Protein AF-A0A2E9JXH4-F1 (afdb_monomer)

Nearest PDB structures (foldseek):
  5f5l-assembly1_A  TM=9.518E-01  e=1.216E-05  Micromonospora okii
  3e5m-assembly1_A  TM=9.418E-01  e=1.643E-04  Homo sapiens
  3hn7-assembly1_A  TM=8.163E-01  e=1.741E-01  Psychrobacter arcticus 273-4
  5vn2-assembly1_D  TM=6.612E-01  e=1.064E-01  Brucella melitensis bv. 1 str. 16M
  1xhf-assembly1_A  TM=6.226E-01  e=1.339E+00  Escherichia coli

pLDDT: mean 88.98, std 12.02, range [59.38, 98.44]

Mean predicted aligned error: 9.21 Å

Secondary structure (DSSP, 8-state):
-HHHHHHHHHHHHHHHHHHT---PPPEEEETTTTSHHHHHHHHHHHHTT-EEEEEES-TTSHHHHHHHTTT-EEEE----

Foldseek 3Di:
DVVVVVVVVVVVVVVVVVVPPPPQAAEDEQDPCLDPVNVVVLVVCVVVVHAYEYEDQCCPDPSNVVSVVSVHNYDYDDPD

Radius of gyration: 21.21 Å; Cα contacts (8 Å, |Δi|>4): 96; chains: 1; bounding box: 56×45×43 Å

Sequence (80 aa):
MISIQMRVLTVGLLLMTGVLQAVEPETILVMGASGRQGNAVVDELLLRGYAVRGMTRKPQGKKAQRLADKGVTVVQGDYA

Solvent-accessible surface a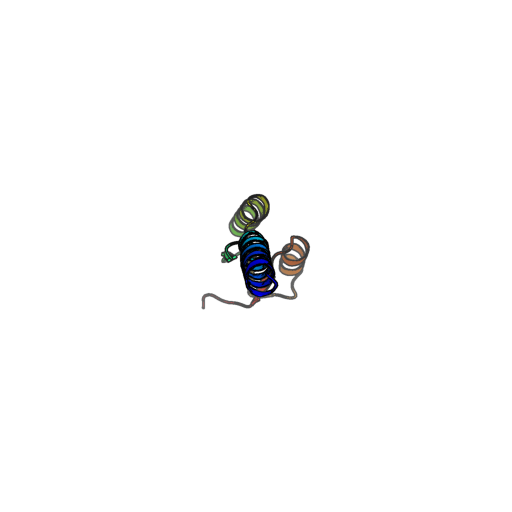rea (backbone atoms only — not comparable to full-atom values): 4602 Å² total; per-residue (Å²): 113,69,71,59,54,51,51,54,50,52,52,52,52,54,56,56,55,65,72,64,64,75,80,74,55,64,74,44,79,35,70,53,25,72,40,78,65,26,36,54,52,50,53,54,40,49,76,73,58,38,39,44,34,30,34,30,81,50,57,89,34,76,59,36,48,58,38,41,78,73,68,29,48,70,38,74,49,76,94,124

Structure (mmCIF, N/CA/C/O backbone):
data_AF-A0A2E9JXH4-F1
#
_entry.id   AF-A0A2E9JXH4-F1
#
loop_
_atom_site.group_PDB
_atom_site.id
_atom_site.type_symbol
_atom_site.label_atom_id
_atom_site.label_alt_id
_atom_site.label_comp_id
_atom_site.label_asym_id
_atom_site.label_entity_id
_atom_site.label_seq_id
_atom_site.pdbx_PDB_ins_code
_atom_site.Cartn_x
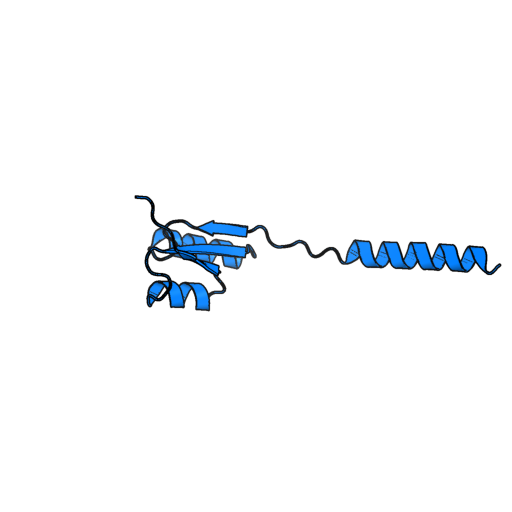_atom_site.Cartn_y
_atom_site.Cartn_z
_atom_site.occupancy
_atom_site.B_iso_or_equiv
_atom_site.auth_seq_id
_atom_site.auth_comp_id
_atom_site.auth_asym_id
_atom_site.auth_atom_id
_atom_site.pdbx_PDB_model_num
ATOM 1 N N . MET A 1 1 ? -34.297 -32.805 32.207 1.00 62.53 1 MET A N 1
ATOM 2 C CA . MET A 1 1 ? -34.821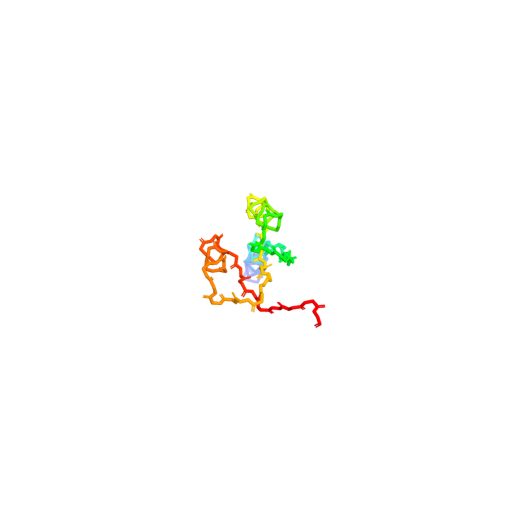 -31.898 31.156 1.00 62.53 1 MET A CA 1
ATOM 3 C C . MET A 1 1 ? -33.943 -30.659 30.955 1.00 62.53 1 MET A C 1
ATOM 5 O O . MET A 1 1 ? -33.527 -30.420 29.831 1.00 62.53 1 MET A O 1
ATOM 9 N N . ILE A 1 2 ? -33.569 -29.935 32.021 1.00 68.75 2 ILE A N 1
ATOM 10 C CA . ILE A 1 2 ? -32.723 -28.719 31.951 1.00 68.75 2 ILE A CA 1
ATOM 11 C C . ILE A 1 2 ? -31.316 -28.990 31.373 1.00 68.75 2 ILE A C 1
ATOM 13 O O . ILE A 1 2 ? -30.821 -28.219 30.559 1.00 68.75 2 ILE A O 1
ATOM 17 N N . SER A 1 3 ? -30.692 -30.125 31.706 1.00 73.12 3 SER A N 1
ATOM 18 C CA . SER A 1 3 ? -29.328 -30.461 31.254 1.00 73.12 3 SER A CA 1
ATOM 19 C C . SER A 1 3 ? -29.208 -30.740 29.750 1.00 73.12 3 SER A C 1
ATOM 21 O O . SER A 1 3 ? -28.137 -30.558 29.179 1.00 73.12 3 SER A O 1
ATOM 23 N N . ILE A 1 4 ? -30.293 -31.183 29.103 1.00 80.56 4 ILE A N 1
ATOM 24 C CA . ILE A 1 4 ? -30.319 -31.438 27.654 1.00 80.56 4 ILE A CA 1
ATOM 25 C C . ILE A 1 4 ? -30.450 -30.110 26.909 1.00 80.56 4 ILE A C 1
ATOM 27 O O . ILE A 1 4 ? -29.670 -29.850 26.001 1.00 80.56 4 ILE A O 1
ATOM 31 N N . GLN A 1 5 ? -31.360 -29.237 27.354 1.00 80.25 5 GLN A N 1
ATOM 32 C CA . GLN A 1 5 ? -31.512 -27.896 26.785 1.00 80.25 5 GLN A CA 1
ATOM 33 C C . GLN A 1 5 ? -30.229 -27.065 26.916 1.00 80.25 5 GLN A C 1
ATOM 35 O O . GLN A 1 5 ? -29.810 -26.448 25.945 1.00 80.25 5 GLN A O 1
ATOM 40 N N . MET A 1 6 ? -29.537 -27.135 28.061 1.00 78.75 6 MET A N 1
ATOM 41 C CA . MET A 1 6 ? -28.254 -26.446 28.258 1.00 78.75 6 MET A CA 1
ATOM 42 C C . MET A 1 6 ? -27.190 -26.902 27.245 1.00 78.75 6 MET A C 1
ATOM 44 O O . MET A 1 6 ? -26.524 -26.071 26.642 1.00 78.75 6 MET A O 1
ATOM 48 N N . ARG A 1 7 ? -27.063 -28.216 27.002 1.00 82.88 7 ARG A N 1
ATOM 49 C CA . ARG A 1 7 ? -26.094 -28.769 26.036 1.00 82.88 7 ARG A CA 1
ATOM 50 C C . ARG A 1 7 ? -26.420 -28.380 24.596 1.00 82.88 7 ARG A C 1
ATOM 52 O O . ARG A 1 7 ? -25.509 -28.040 23.849 1.00 82.88 7 ARG A O 1
ATOM 59 N N . VAL A 1 8 ? -27.700 -28.396 24.220 1.00 80.56 8 VAL A N 1
ATOM 60 C CA . VAL A 1 8 ? -28.155 -27.963 22.888 1.00 80.56 8 VAL A CA 1
ATOM 61 C C . VAL A 1 8 ? -27.869 -26.474 22.678 1.00 80.56 8 VAL A C 1
ATOM 63 O O . VAL A 1 8 ? -27.373 -26.094 21.620 1.00 80.56 8 VAL A O 1
ATOM 66 N N . LEU A 1 9 ? -28.087 -25.645 23.703 1.00 82.31 9 LEU A N 1
ATOM 67 C CA . LEU A 1 9 ? -27.797 -24.213 23.649 1.00 82.31 9 LEU A CA 1
ATOM 68 C C . LEU A 1 9 ? -26.289 -23.931 23.547 1.00 82.31 9 LEU A C 1
ATOM 70 O O . LEU A 1 9 ? -25.878 -23.093 22.749 1.00 82.31 9 LEU A O 1
ATOM 74 N N . THR A 1 10 ? -25.454 -24.653 24.304 1.00 79.81 10 THR A N 1
ATOM 75 C CA . THR A 1 10 ? -23.990 -24.494 24.253 1.00 79.81 10 THR A CA 1
ATOM 76 C C . THR A 1 10 ? -23.416 -24.927 22.905 1.00 79.81 10 THR A C 1
ATOM 78 O O . THR A 1 10 ? -22.581 -24.218 22.350 1.00 79.81 10 THR A O 1
ATOM 81 N N . VAL A 1 11 ? -23.875 -26.053 22.348 1.00 80.56 11 VAL A N 1
ATOM 82 C CA . VAL A 1 11 ? -23.441 -26.514 21.018 1.00 80.56 11 VAL A CA 1
ATOM 83 C C . VAL A 1 11 ? -23.916 -25.548 19.931 1.00 80.56 11 VAL A C 1
ATOM 85 O O . VAL A 1 11 ? -23.130 -25.193 19.058 1.00 80.56 11 VAL A O 1
ATOM 88 N N . GLY A 1 12 ? -25.156 -25.057 20.012 1.00 79.81 12 GLY A N 1
ATOM 89 C CA . GLY A 1 12 ? -25.673 -24.046 19.087 1.00 79.81 12 GLY A CA 1
ATOM 90 C C . GLY A 1 12 ? -24.869 -22.743 19.120 1.00 79.81 12 GLY A C 1
ATOM 91 O O . GLY A 1 12 ? -24.506 -22.223 18.069 1.00 79.81 12 GLY A O 1
ATOM 92 N N . LEU A 1 13 ? -24.520 -22.250 20.312 1.00 78.31 13 LEU A N 1
ATOM 93 C CA . LEU A 1 13 ? -23.711 -21.039 20.475 1.00 78.31 13 LEU A CA 1
ATOM 94 C C . LEU A 1 13 ? -22.277 -21.217 19.947 1.00 78.31 13 LEU A C 1
ATOM 96 O O . LEU A 1 13 ? -21.763 -20.310 19.299 1.00 78.31 13 LEU A O 1
ATOM 100 N N . LEU A 1 14 ? -21.659 -22.383 20.175 1.00 76.31 14 LEU A N 1
ATOM 101 C CA . LEU A 1 14 ? -20.320 -22.711 19.667 1.00 76.31 14 LEU A CA 1
ATOM 102 C C . LEU A 1 14 ? -20.295 -22.825 18.131 1.00 76.31 14 LEU A C 1
ATOM 104 O O . LEU A 1 14 ? -19.347 -22.385 17.483 1.00 76.31 14 LEU A O 1
ATOM 108 N N . LEU A 1 15 ? -21.348 -23.397 17.536 1.00 71.75 15 LEU A N 1
ATOM 109 C CA . LEU A 1 15 ? -21.490 -23.481 16.080 1.00 71.75 15 LEU A CA 1
ATOM 110 C C . LEU A 1 15 ? -21.687 -22.093 15.450 1.00 71.75 15 LEU A C 1
ATOM 112 O O . LEU A 1 15 ? -21.136 -21.831 14.386 1.00 71.75 15 LEU A O 1
ATOM 116 N N . MET A 1 16 ? -22.413 -21.186 16.111 1.00 68.31 16 MET A N 1
ATOM 117 C CA . MET A 1 16 ? -22.603 -19.808 15.637 1.00 68.31 16 MET A CA 1
ATOM 118 C C . MET A 1 16 ? -21.316 -18.972 15.700 1.00 68.31 16 MET A C 1
ATOM 120 O O . MET A 1 16 ? -21.061 -18.185 14.790 1.00 68.31 16 MET A O 1
ATOM 124 N N . THR A 1 17 ? -20.474 -19.148 16.724 1.00 66.50 17 THR A N 1
ATOM 125 C CA . THR A 1 17 ? -19.168 -18.466 16.793 1.00 66.50 17 THR A CA 1
ATOM 126 C C . THR A 1 17 ? -18.151 -19.028 15.804 1.00 66.50 17 THR A C 1
ATOM 128 O O . THR A 1 17 ? -17.351 -18.259 15.275 1.00 66.50 17 THR A O 1
ATOM 131 N N . GLY A 1 18 ? -18.204 -20.326 15.486 1.00 61.16 18 GLY A N 1
ATOM 132 C CA . GLY A 1 18 ? -17.339 -20.933 14.465 1.00 61.16 18 GLY A CA 1
ATOM 133 C C . GLY A 1 18 ? -17.567 -20.393 13.045 1.00 61.16 18 GLY A C 1
ATOM 134 O O . GLY A 1 18 ? -16.631 -20.332 12.256 1.00 61.16 18 GLY A O 1
ATOM 135 N N . VAL A 1 19 ? -18.784 -19.939 12.725 1.00 62.56 19 VAL A N 1
ATOM 136 C CA . VAL A 1 19 ? -19.117 -19.337 11.416 1.00 62.56 19 VAL A CA 1
ATOM 137 C C . VAL A 1 19 ? -18.604 -17.893 11.291 1.00 62.56 19 VAL A C 1
ATOM 139 O O . VAL A 1 19 ? -18.406 -17.401 10.185 1.00 62.56 19 VAL A O 1
ATOM 142 N N . LEU A 1 20 ? -18.336 -17.218 12.413 1.00 63.47 20 LEU A N 1
ATOM 143 C CA . LEU A 1 20 ? -17.878 -15.823 12.469 1.00 63.47 20 LEU A CA 1
ATOM 144 C C . LEU A 1 20 ? -16.350 -15.676 12.494 1.00 63.47 20 LEU A C 1
ATOM 146 O O . LEU A 1 20 ? -15.847 -14.611 12.854 1.00 63.47 20 LEU A O 1
ATOM 150 N N . GLN A 1 21 ? -15.588 -16.708 12.124 1.00 59.38 21 GLN A N 1
ATOM 151 C CA . GLN A 1 21 ? -14.150 -16.533 11.930 1.00 59.38 21 GLN A CA 1
ATOM 152 C C . GLN A 1 21 ? -13.924 -15.629 10.713 1.00 59.38 21 GLN A C 1
ATOM 154 O O . GLN A 1 21 ? -14.021 -16.069 9.568 1.00 59.38 21 GLN A O 1
ATOM 159 N N . ALA A 1 22 ? -13.652 -14.347 10.965 1.00 62.97 22 ALA A N 1
ATOM 160 C CA . ALA A 1 22 ? -13.193 -13.431 9.936 1.00 62.97 22 ALA A CA 1
ATOM 161 C C . ALA A 1 22 ? -11.902 -14.002 9.338 1.00 62.97 22 ALA A C 1
ATOM 163 O O . ALA A 1 22 ? -10.936 -14.276 10.053 1.00 62.97 22 ALA A O 1
ATOM 164 N N . VAL A 1 23 ? -11.902 -14.226 8.026 1.00 68.50 23 VAL A N 1
ATOM 165 C CA . VAL A 1 23 ? -10.672 -14.521 7.298 1.00 68.50 23 VAL A CA 1
ATOM 166 C C . VAL A 1 23 ? -9.910 -13.205 7.246 1.00 68.50 23 VAL A C 1
ATOM 168 O O . VAL A 1 23 ? -10.224 -12.337 6.433 1.00 68.50 23 VAL A O 1
ATOM 171 N N . GLU A 1 24 ? -8.975 -13.019 8.175 1.00 74.19 24 GLU A N 1
ATOM 172 C CA . GLU A 1 24 ? -8.089 -11.860 8.156 1.00 74.19 24 GLU A CA 1
ATOM 173 C C . GLU A 1 24 ? -7.352 -11.847 6.808 1.00 74.19 24 GLU A C 1
ATOM 175 O O . GLU A 1 24 ? -6.745 -12.860 6.438 1.00 74.19 24 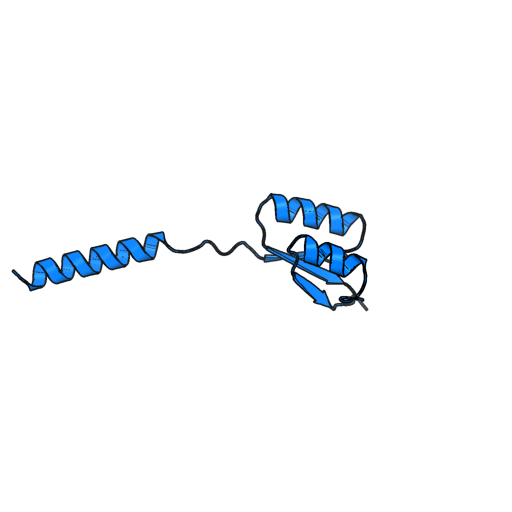GLU A O 1
ATOM 180 N N . PRO A 1 25 ? -7.428 -10.747 6.039 1.00 80.75 25 PRO A N 1
ATOM 181 C CA . PRO A 1 25 ? -6.819 -10.697 4.724 1.00 80.75 25 PRO A CA 1
ATOM 182 C C . PRO A 1 25 ? -5.311 -10.900 4.850 1.00 80.75 25 PRO A C 1
ATOM 184 O O . PR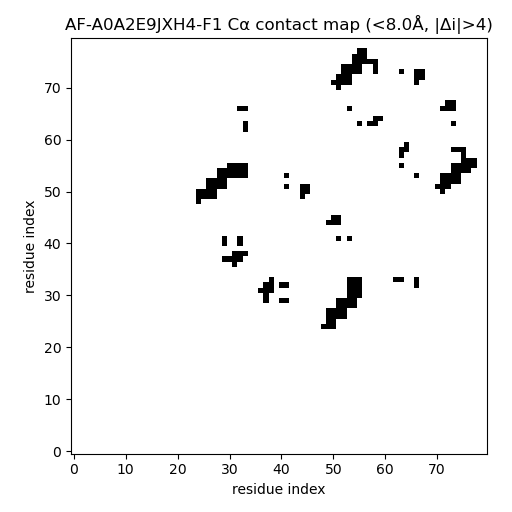O A 1 25 ? -4.633 -10.267 5.667 1.00 80.75 25 PRO A O 1
ATOM 187 N N . GLU A 1 26 ? -4.774 -11.789 4.018 1.00 93.56 26 GLU A N 1
ATOM 188 C CA . GLU A 1 26 ? -3.341 -12.047 3.976 1.00 93.56 26 GLU A CA 1
ATOM 189 C C . GLU A 1 26 ? -2.593 -10.729 3.715 1.00 93.56 26 GLU A C 1
ATOM 191 O O . GLU A 1 26 ? -2.944 -9.949 2.824 1.00 93.56 26 GLU A O 1
ATOM 196 N N . THR A 1 27 ? -1.590 -10.442 4.548 1.00 96.94 27 THR A N 1
ATOM 197 C CA . THR A 1 27 ? -0.858 -9.174 4.492 1.00 96.94 27 THR A CA 1
ATOM 198 C C . THR A 1 27 ? 0.404 -9.310 3.651 1.00 96.94 27 THR A C 1
ATOM 200 O O . THR A 1 27 ? 1.293 -10.089 3.989 1.00 96.94 27 THR A O 1
ATOM 203 N N . ILE A 1 28 ? 0.535 -8.484 2.612 1.00 98.12 28 ILE A N 1
ATOM 204 C CA . ILE A 1 28 ? 1.679 -8.496 1.692 1.00 98.12 28 ILE A CA 1
ATOM 205 C C . ILE A 1 28 ? 2.496 -7.208 1.838 1.00 98.12 28 ILE A C 1
ATOM 207 O O . ILE A 1 28 ? 1.967 -6.095 1.783 1.00 98.12 28 ILE A O 1
ATOM 211 N N . LEU A 1 29 ? 3.816 -7.353 2.000 1.00 97.88 29 LEU A N 1
ATOM 212 C CA . LEU A 1 29 ? 4.761 -6.236 1.985 1.00 97.88 29 LEU A CA 1
ATOM 213 C C . LEU A 1 29 ? 5.193 -5.928 0.548 1.00 97.88 29 LEU A C 1
ATOM 215 O O . LEU A 1 29 ? 5.845 -6.743 -0.101 1.00 97.88 29 LEU A O 1
ATOM 219 N N . VAL A 1 30 ? 4.907 -4.715 0.081 1.00 97.94 30 VAL A N 1
ATOM 220 C CA . VAL A 1 30 ? 5.389 -4.212 -1.205 1.00 97.94 30 VAL A CA 1
ATOM 221 C C . VAL A 1 30 ? 6.597 -3.308 -1.000 1.00 97.94 30 VAL A C 1
ATOM 223 O O . VAL A 1 30 ? 6.545 -2.190 -0.477 1.00 97.94 30 VAL A O 1
ATOM 226 N N . MET A 1 31 ? 7.707 -3.825 -1.490 1.00 95.75 31 MET A N 1
ATOM 227 C CA . MET A 1 31 ? 8.989 -3.170 -1.637 1.00 95.75 31 MET A CA 1
ATOM 228 C C . MET A 1 31 ? 8.950 -2.161 -2.795 1.00 95.75 31 MET A C 1
ATOM 230 O O . MET A 1 31 ? 8.418 -2.447 -3.864 1.00 95.75 31 MET A O 1
ATOM 234 N N . GLY A 1 32 ? 9.455 -0.941 -2.584 1.00 94.19 32 GLY A N 1
ATOM 235 C CA . GLY A 1 32 ? 9.377 0.114 -3.602 1.00 94.19 32 GLY A CA 1
ATOM 236 C C . GLY A 1 32 ? 7.943 0.556 -3.946 1.00 94.19 32 GLY A C 1
ATOM 237 O O . GLY A 1 32 ? 7.709 1.041 -5.054 1.00 94.19 32 GLY A O 1
ATOM 238 N N . ALA A 1 33 ? 6.994 0.438 -3.008 1.00 97.12 33 ALA A N 1
ATOM 239 C CA . ALA A 1 33 ? 5.559 0.715 -3.200 1.00 97.12 33 ALA A CA 1
ATOM 240 C C . ALA A 1 33 ? 5.235 2.113 -3.769 1.00 97.12 33 ALA A C 1
ATOM 242 O O . ALA A 1 33 ? 4.213 2.321 -4.420 1.00 97.12 33 ALA A O 1
ATOM 243 N N . SER A 1 34 ? 6.111 3.095 -3.539 1.00 95.25 34 SER A N 1
ATOM 244 C CA . SER A 1 34 ? 5.961 4.469 -4.044 1.00 95.25 34 SER A CA 1
ATOM 245 C C . SER A 1 34 ? 6.544 4.698 -5.452 1.00 95.25 34 SER A C 1
ATOM 247 O O . SER A 1 34 ? 6.450 5.808 -5.995 1.00 95.25 34 SER A O 1
ATOM 249 N N . GLY A 1 35 ? 7.188 3.684 -6.036 1.00 94.50 35 GLY A N 1
ATOM 250 C CA . GLY A 1 35 ? 7.696 3.672 -7.409 1.00 94.50 35 GLY A CA 1
ATOM 251 C C . GLY A 1 35 ? 6.642 3.214 -8.421 1.00 94.50 35 GLY A C 1
ATOM 252 O O . GLY A 1 35 ? 5.573 2.754 -8.045 1.00 94.50 35 GLY A O 1
ATOM 253 N N . ARG A 1 36 ? 6.940 3.321 -9.722 1.00 96.06 36 ARG A N 1
ATOM 254 C CA . ARG A 1 36 ? 5.971 3.013 -10.794 1.00 96.06 36 ARG A CA 1
ATOM 255 C C . ARG A 1 36 ? 5.493 1.556 -10.774 1.00 96.06 36 ARG A C 1
ATOM 257 O O 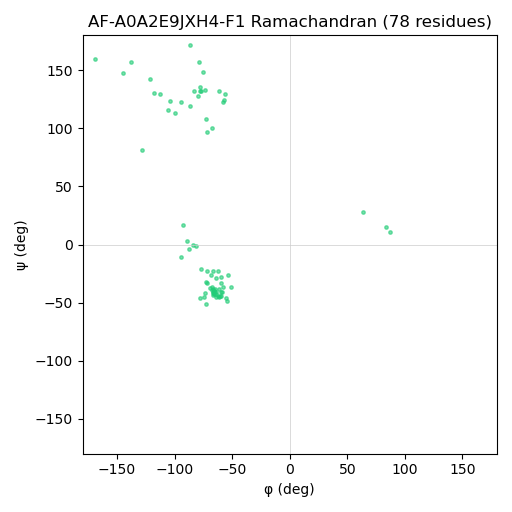. ARG A 1 36 ? 4.301 1.317 -10.891 1.00 96.06 36 ARG A O 1
ATOM 264 N N . GLN A 1 37 ? 6.413 0.605 -10.615 1.00 96.44 37 GLN A N 1
ATOM 265 C CA . GLN A 1 37 ? 6.080 -0.824 -10.580 1.00 96.44 37 GLN A CA 1
ATOM 266 C C . GLN A 1 37 ? 5.388 -1.195 -9.268 1.00 96.44 37 GLN A C 1
ATOM 268 O O . GLN A 1 37 ? 4.298 -1.752 -9.285 1.00 96.44 37 GLN A O 1
ATOM 273 N N . GLY A 1 38 ? 5.985 -0.809 -8.135 1.00 96.81 38 GLY A N 1
ATOM 274 C CA . GLY A 1 38 ? 5.423 -1.096 -6.818 1.00 96.81 38 GLY A CA 1
ATOM 275 C C . GLY A 1 38 ? 4.017 -0.526 -6.641 1.00 96.81 38 GLY A C 1
ATOM 276 O O . GLY A 1 38 ? 3.175 -1.194 -6.061 1.00 96.81 38 GLY A O 1
ATOM 277 N N . ASN A 1 39 ? 3.723 0.658 -7.191 1.00 97.00 39 ASN A N 1
ATOM 278 C CA . ASN A 1 39 ? 2.380 1.231 -7.100 1.00 97.00 39 ASN A CA 1
ATOM 279 C C . ASN A 1 39 ? 1.338 0.430 -7.893 1.00 97.00 39 ASN A C 1
ATOM 281 O O . ASN A 1 39 ? 0.244 0.222 -7.390 1.00 97.00 39 ASN A O 1
ATOM 285 N N . ALA A 1 40 ? 1.690 -0.067 -9.084 1.00 98.19 40 ALA A N 1
ATOM 286 C CA . ALA A 1 40 ? 0.798 -0.930 -9.860 1.00 98.19 40 ALA A CA 1
ATOM 287 C C . ALA A 1 40 ? 0.528 -2.263 -9.139 1.00 98.19 40 ALA A C 1
ATOM 289 O O . ALA A 1 40 ? -0.599 -2.744 -9.134 1.00 98.19 40 ALA A O 1
ATOM 290 N N . VAL A 1 41 ? 1.549 -2.827 -8.483 1.00 98.31 41 VAL A N 1
ATOM 291 C CA . VAL A 1 41 ? 1.395 -4.033 -7.654 1.00 98.31 41 VAL A CA 1
ATOM 292 C C . VAL A 1 41 ? 0.486 -3.760 -6.455 1.00 98.31 41 VAL A C 1
ATOM 294 O O . VAL A 1 41 ? -0.400 -4.557 -6.178 1.00 98.31 41 VAL A O 1
ATOM 297 N N . VAL A 1 42 ? 0.672 -2.631 -5.762 1.00 98.44 42 VAL A N 1
ATOM 298 C CA . VAL A 1 42 ? -0.206 -2.205 -4.659 1.00 98.44 42 VAL A CA 1
ATOM 299 C C . VAL A 1 42 ? -1.662 -2.144 -5.114 1.00 98.44 42 VAL A C 1
ATOM 301 O O . VAL A 1 42 ? -2.521 -2.694 -4.432 1.00 98.44 42 VAL A O 1
ATOM 304 N N . ASP A 1 43 ? -1.933 -1.504 -6.252 1.00 98.25 43 ASP A N 1
ATOM 305 C CA . ASP A 1 43 ? -3.299 -1.326 -6.749 1.00 98.25 43 ASP A CA 1
ATOM 306 C C . ASP A 1 43 ? -3.972 -2.672 -7.038 1.00 98.25 43 ASP A C 1
ATOM 308 O O . ASP A 1 43 ? -5.095 -2.906 -6.598 1.00 98.25 43 ASP A O 1
ATOM 312 N N . GLU A 1 44 ? -3.260 -3.594 -7.686 1.00 98.44 44 GLU A N 1
ATOM 313 C CA . GLU A 1 44 ? -3.777 -4.934 -7.970 1.00 98.44 44 GLU A CA 1
ATOM 314 C C . GLU A 1 44 ? -4.006 -5.762 -6.693 1.00 98.44 44 GLU A C 1
ATOM 316 O O . GLU A 1 44 ? -5.009 -6.465 -6.577 1.00 98.44 44 GLU A O 1
ATOM 321 N N . LEU A 1 45 ? -3.104 -5.674 -5.709 1.00 98.25 45 LEU A N 1
ATOM 322 C CA . LEU A 1 45 ? -3.253 -6.389 -4.437 1.00 98.25 45 LEU A CA 1
ATOM 323 C C . LEU A 1 45 ? -4.455 -5.882 -3.634 1.00 98.25 45 LEU A C 1
ATOM 325 O O . LEU A 1 45 ? -5.223 -6.690 -3.112 1.00 98.25 45 LEU A O 1
ATOM 329 N N . LEU A 1 46 ? -4.649 -4.563 -3.576 1.00 97.50 46 LEU A N 1
ATOM 330 C CA . LEU A 1 46 ? -5.812 -3.968 -2.917 1.00 97.50 46 LEU A CA 1
ATOM 331 C C . LEU A 1 46 ? -7.118 -4.366 -3.619 1.00 97.50 46 LEU A C 1
ATOM 333 O O . LEU A 1 46 ? -8.076 -4.735 -2.945 1.00 97.50 46 LEU A O 1
ATOM 337 N N . LEU A 1 47 ? -7.151 -4.362 -4.959 1.00 97.56 47 LEU A N 1
ATOM 338 C CA . LEU A 1 47 ? -8.318 -4.803 -5.739 1.00 97.56 47 LEU A CA 1
ATOM 339 C C . LEU A 1 47 ? -8.699 -6.263 -5.465 1.00 97.56 47 LEU A C 1
ATOM 341 O O . LEU A 1 47 ? -9.879 -6.606 -5.477 1.00 97.56 47 LEU A O 1
ATOM 345 N N . ARG A 1 48 ? -7.710 -7.117 -5.190 1.00 96.75 48 ARG A N 1
ATOM 346 C CA . ARG A 1 48 ? -7.914 -8.528 -4.829 1.00 96.75 48 ARG A CA 1
ATOM 347 C C . ARG A 1 48 ? -8.272 -8.747 -3.355 1.00 96.75 48 ARG A C 1
ATOM 349 O O . ARG A 1 48 ? -8.490 -9.888 -2.962 1.00 96.75 48 ARG A O 1
ATOM 356 N N . GLY A 1 49 ? -8.345 -7.683 -2.553 1.00 95.62 49 GLY A N 1
ATOM 357 C CA . GLY A 1 49 ? -8.735 -7.748 -1.144 1.00 95.62 49 GLY A CA 1
ATOM 358 C C . GLY A 1 49 ? -7.602 -8.105 -0.179 1.00 95.62 49 GLY A C 1
ATOM 359 O O . GLY A 1 49 ? -7.878 -8.443 0.970 1.00 95.62 49 GLY A O 1
ATOM 360 N N . TYR A 1 50 ? -6.339 -8.029 -0.608 1.00 97.69 50 TYR A N 1
ATOM 361 C CA . TYR A 1 50 ? -5.205 -8.216 0.298 1.00 97.69 50 TYR A CA 1
ATOM 362 C C . TYR A 1 50 ? -4.992 -6.985 1.182 1.00 97.69 50 TYR A C 1
ATOM 364 O O . TYR A 1 50 ? -5.167 -5.843 0.749 1.00 97.69 50 TYR A O 1
ATOM 372 N N . ALA A 1 51 ? -4.506 -7.209 2.402 1.00 97.94 51 ALA A N 1
ATOM 373 C CA . ALA A 1 51 ? -3.943 -6.135 3.206 1.00 97.94 51 ALA A CA 1
ATOM 374 C C . ALA A 1 51 ? -2.533 -5.816 2.691 1.00 97.94 51 ALA A C 1
ATOM 376 O O . ALA A 1 51 ? -1.707 -6.708 2.498 1.00 97.94 51 ALA A O 1
ATOM 377 N N . VAL A 1 52 ? -2.222 -4.538 2.474 1.00 98.38 52 VAL A N 1
ATOM 378 C CA . VAL A 1 52 ? -0.932 -4.141 1.892 1.00 98.38 52 VAL A CA 1
ATOM 379 C C . VAL A 1 52 ? -0.133 -3.283 2.863 1.00 98.38 52 VAL A C 1
ATOM 381 O O . VAL A 1 52 ? -0.619 -2.279 3.391 1.00 98.38 52 VAL A O 1
ATOM 384 N N . ARG A 1 53 ? 1.138 -3.650 3.054 1.00 98.44 53 ARG A N 1
ATOM 385 C CA . ARG A 1 53 ? 2.159 -2.816 3.700 1.00 98.44 53 ARG A CA 1
ATOM 386 C C . AR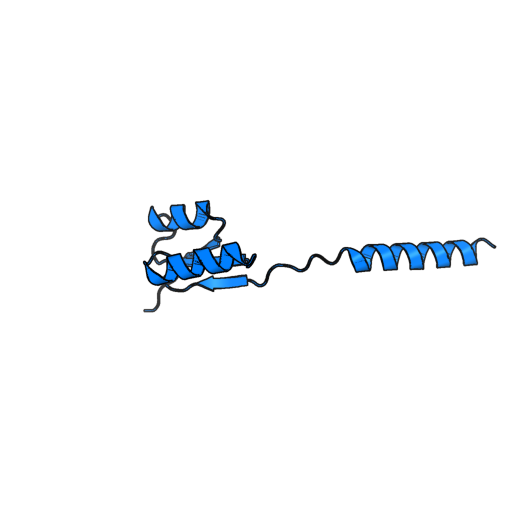G A 1 53 ? 3.084 -2.243 2.634 1.00 98.44 53 ARG A C 1
ATOM 388 O O . ARG A 1 53 ? 3.682 -2.989 1.871 1.00 98.44 53 ARG A O 1
ATOM 395 N N . GLY A 1 54 ? 3.217 -0.924 2.564 1.00 98.06 54 GLY A N 1
ATOM 396 C CA . GLY A 1 54 ? 4.050 -0.245 1.570 1.00 98.06 54 GLY A CA 1
ATOM 397 C C . GLY A 1 54 ? 5.336 0.289 2.185 1.00 98.06 54 GLY A C 1
ATOM 398 O O . GLY A 1 54 ? 5.280 1.198 3.013 1.00 98.06 54 GLY A O 1
ATOM 399 N N . MET A 1 55 ? 6.493 -0.221 1.756 1.00 97.62 55 MET A N 1
ATOM 400 C CA . MET A 1 55 ? 7.786 0.256 2.251 1.00 97.62 55 MET A CA 1
ATOM 401 C C . MET A 1 55 ? 8.252 1.514 1.512 1.00 97.62 55 MET A C 1
ATOM 403 O O . MET A 1 55 ? 8.262 1.583 0.276 1.00 97.62 55 MET A O 1
ATOM 407 N N . THR A 1 56 ? 8.683 2.516 2.272 1.00 94.88 56 THR A N 1
ATOM 408 C CA . THR A 1 56 ? 9.243 3.766 1.751 1.00 94.88 56 THR A CA 1
ATOM 409 C C . THR A 1 56 ? 10.348 4.286 2.661 1.00 94.88 56 THR A C 1
ATOM 411 O O . THR A 1 56 ? 10.266 4.191 3.878 1.00 94.88 56 THR A O 1
ATOM 414 N N . ARG A 1 57 ? 11.355 4.940 2.082 1.00 94.75 57 ARG A N 1
ATOM 415 C CA . ARG A 1 57 ? 12.393 5.639 2.859 1.00 94.75 57 ARG A CA 1
ATOM 416 C C . ARG A 1 57 ? 11.877 6.914 3.534 1.00 94.75 57 ARG A C 1
ATOM 418 O O . ARG A 1 57 ? 12.474 7.392 4.488 1.00 94.75 57 ARG A O 1
ATOM 425 N N . LYS A 1 58 ? 10.788 7.495 3.014 1.00 95.31 58 LYS A N 1
ATOM 426 C CA . LYS A 1 58 ? 10.211 8.772 3.471 1.00 95.31 58 LYS A CA 1
ATOM 427 C C . LYS A 1 58 ? 8.713 8.597 3.747 1.00 95.31 58 LYS A C 1
ATOM 429 O O . LYS A 1 58 ? 7.911 8.917 2.863 1.00 95.31 58 LYS A O 1
ATOM 434 N N . PRO A 1 59 ? 8.321 8.063 4.915 1.00 96.06 59 PRO A N 1
ATOM 435 C CA . PRO A 1 59 ? 6.918 7.774 5.226 1.00 96.06 59 PRO A CA 1
ATOM 436 C C . PRO A 1 59 ? 6.044 9.032 5.344 1.00 96.06 59 PRO A C 1
ATOM 438 O O . PRO A 1 59 ? 4.852 8.953 5.083 1.00 96.06 59 PRO A O 1
ATOM 441 N N . GLN A 1 60 ? 6.623 10.207 5.617 1.00 95.88 60 GLN A N 1
ATOM 442 C CA . GLN A 1 60 ? 5.896 11.489 5.647 1.00 95.88 60 GLN A CA 1
ATOM 443 C C . GLN A 1 60 ? 5.842 12.198 4.276 1.00 95.88 60 GLN A C 1
ATOM 445 O O . GLN A 1 60 ? 5.369 13.327 4.158 1.00 95.88 60 GLN A O 1
ATOM 450 N N . GLY A 1 61 ? 6.384 11.591 3.215 1.00 96.2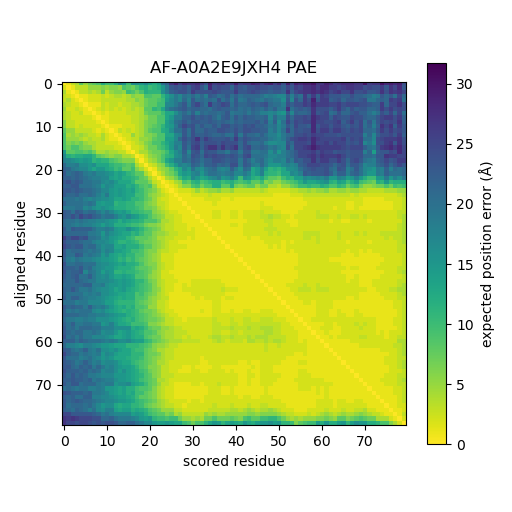5 61 GLY A N 1
ATOM 451 C CA . GLY A 1 61 ? 6.440 12.214 1.892 1.00 96.25 61 GLY A CA 1
ATOM 452 C C . GLY A 1 61 ? 5.110 12.148 1.132 1.00 96.25 61 GLY A C 1
ATOM 453 O O . GLY A 1 61 ? 4.327 11.221 1.303 1.00 96.25 61 GLY A O 1
ATOM 454 N N . LYS A 1 62 ? 4.904 13.054 0.162 1.00 97.31 62 LYS A N 1
ATOM 455 C CA . LYS A 1 62 ? 3.683 13.095 -0.680 1.00 97.31 62 LYS A CA 1
ATOM 456 C C . LYS A 1 62 ? 3.316 11.752 -1.330 1.00 97.31 62 LYS A C 1
ATOM 458 O O . LYS A 1 62 ? 2.143 11.440 -1.484 1.00 97.31 62 LYS A O 1
ATOM 463 N N . LYS A 1 63 ? 4.308 10.961 -1.757 1.00 96.31 63 LYS A N 1
ATOM 464 C CA . LYS A 1 63 ? 4.063 9.635 -2.353 1.00 96.31 63 LYS A CA 1
ATOM 465 C C . LYS A 1 63 ? 3.604 8.598 -1.325 1.00 96.31 63 LYS A C 1
ATOM 467 O O . LYS A 1 63 ? 2.847 7.712 -1.687 1.00 96.31 63 LYS A O 1
ATOM 472 N N . ALA A 1 64 ? 4.083 8.704 -0.089 1.00 96.75 64 ALA A N 1
ATOM 473 C CA . ALA A 1 64 ? 3.688 7.831 1.005 1.00 96.75 64 ALA A CA 1
ATOM 474 C C . ALA A 1 64 ? 2.273 8.171 1.484 1.00 96.75 64 ALA A C 1
ATOM 476 O O . ALA A 1 64 ? 1.461 7.267 1.622 1.00 96.75 64 ALA A O 1
ATOM 477 N N . GLN A 1 65 ? 1.942 9.463 1.586 1.00 97.62 65 GLN A N 1
ATOM 478 C CA . GLN A 1 65 ? 0.573 9.901 1.866 1.00 97.62 65 GLN A CA 1
ATOM 479 C C . GLN A 1 65 ? -0.418 9.320 0.849 1.00 97.62 65 GLN A C 1
ATOM 481 O O . GLN A 1 65 ? -1.387 8.690 1.235 1.00 97.62 65 GLN A O 1
ATOM 486 N N . ARG A 1 66 ? -0.096 9.383 -0.452 1.00 97.56 66 ARG A N 1
ATOM 487 C CA . ARG A 1 66 ? -0.925 8.760 -1.499 1.00 97.56 66 ARG A CA 1
ATOM 488 C C . ARG A 1 66 ? -1.106 7.247 -1.358 1.00 97.56 66 ARG A C 1
ATOM 490 O O . ARG A 1 66 ? -2.081 6.722 -1.875 1.00 97.56 66 ARG A O 1
ATOM 497 N N . LEU A 1 67 ? -0.156 6.534 -0.751 1.00 97.94 67 LEU A N 1
ATOM 498 C CA . LEU A 1 67 ? -0.327 5.110 -0.447 1.00 97.94 67 LEU A CA 1
ATOM 499 C C . LEU A 1 67 ? -1.273 4.933 0.743 1.00 97.94 67 LEU A C 1
ATOM 501 O O . LEU A 1 67 ? -2.186 4.118 0.669 1.00 97.94 67 LEU A O 1
ATOM 505 N N . ALA A 1 68 ? -1.091 5.724 1.801 1.00 98.00 68 ALA A N 1
ATOM 506 C CA . ALA A 1 68 ? -1.971 5.710 2.967 1.00 98.00 68 ALA A CA 1
ATOM 507 C C . ALA A 1 68 ? -3.427 6.030 2.590 1.00 98.00 68 ALA A C 1
ATOM 509 O O . ALA A 1 68 ? -4.334 5.332 3.032 1.00 98.00 68 ALA A O 1
ATOM 510 N N . ASP A 1 69 ? -3.644 6.997 1.695 1.00 98.19 69 ASP A N 1
ATOM 511 C CA . ASP A 1 69 ? -4.974 7.366 1.194 1.00 98.19 69 ASP A CA 1
ATOM 512 C C . ASP A 1 69 ? -5.661 6.210 0.429 1.00 98.19 69 ASP A C 1
ATOM 514 O O . ASP A 1 69 ? -6.885 6.168 0.344 1.00 98.19 69 ASP A O 1
ATOM 518 N N . LYS A 1 70 ? -4.888 5.246 -0.102 1.00 97.31 70 LYS A N 1
ATOM 519 C CA . LYS A 1 70 ? -5.389 4.006 -0.730 1.00 97.31 70 LYS A CA 1
ATOM 520 C C . LYS A 1 70 ? -5.678 2.885 0.286 1.00 97.31 70 LYS A C 1
ATOM 522 O O . LYS A 1 70 ? -6.070 1.797 -0.118 1.00 97.31 70 LYS A O 1
ATOM 527 N N . GLY A 1 71 ? -5.449 3.109 1.582 1.00 97.44 71 GLY A N 1
ATOM 528 C CA . GLY A 1 71 ? -5.579 2.087 2.628 1.00 97.44 71 GLY A CA 1
ATOM 529 C C . GLY A 1 71 ? -4.317 1.247 2.857 1.00 97.44 71 GLY A C 1
ATOM 530 O O . GLY A 1 71 ? -4.360 0.250 3.574 1.00 97.44 71 GLY A O 1
ATOM 531 N N . VAL A 1 72 ? -3.176 1.633 2.277 1.00 98.25 72 VAL A N 1
ATOM 532 C CA . VAL A 1 72 ? -1.900 0.938 2.502 1.00 98.25 72 VAL A CA 1
ATOM 533 C C . VAL A 1 72 ? -1.316 1.338 3.851 1.00 98.25 72 VAL A C 1
ATOM 535 O O . VAL A 1 72 ? -1.136 2.522 4.139 1.00 98.25 72 VAL A O 1
ATOM 538 N N . THR A 1 73 ? -0.889 0.356 4.642 1.00 98.38 73 THR A N 1
ATOM 539 C CA . THR A 1 73 ? -0.074 0.627 5.833 1.00 98.38 73 THR A CA 1
ATOM 540 C C . THR A 1 73 ? 1.338 1.016 5.403 1.00 98.38 73 THR 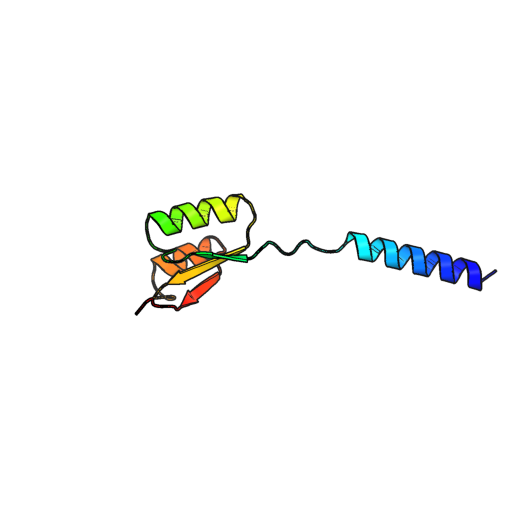A C 1
ATOM 542 O O . THR A 1 73 ? 2.109 0.185 4.923 1.00 98.38 73 THR A O 1
ATOM 545 N N . VAL A 1 74 ? 1.698 2.287 5.552 1.00 98.06 74 VAL A N 1
ATOM 546 C CA . VAL A 1 74 ? 3.030 2.774 5.179 1.00 98.06 74 VAL A CA 1
ATOM 547 C C . VAL A 1 74 ? 4.042 2.427 6.268 1.00 98.06 74 VAL A C 1
ATOM 549 O O . VAL A 1 74 ? 3.858 2.786 7.428 1.00 98.06 74 VAL A O 1
ATOM 552 N N . VAL A 1 75 ? 5.144 1.785 5.883 1.00 97.56 75 VAL A N 1
ATOM 553 C CA . VAL A 1 75 ? 6.258 1.458 6.784 1.00 97.56 75 VAL A CA 1
ATOM 554 C C . VAL A 1 75 ? 7.558 2.086 6.293 1.00 97.56 75 VAL A C 1
ATOM 556 O O . VAL A 1 75 ? 7.813 2.166 5.086 1.00 97.56 75 VAL A O 1
ATOM 559 N N . GLN A 1 76 ? 8.385 2.555 7.228 1.00 96.88 76 GLN A N 1
ATOM 560 C CA . GLN A 1 76 ? 9.721 3.038 6.897 1.00 96.88 76 GLN A CA 1
ATOM 561 C C . GLN A 1 76 ? 10.671 1.863 6.678 1.00 96.88 76 GLN A C 1
ATOM 563 O O . GLN A 1 76 ? 10.689 0.933 7.478 1.00 96.88 76 GLN A O 1
ATOM 568 N N . GLY A 1 77 ? 11.479 1.924 5.624 1.00 94.81 77 GLY A N 1
ATOM 569 C CA . GLY A 1 77 ? 12.552 0.960 5.397 1.00 94.81 77 GLY A CA 1
ATOM 570 C C . GLY A 1 77 ? 13.496 1.394 4.281 1.00 94.81 77 GLY A C 1
ATOM 571 O O . GLY A 1 77 ? 13.143 2.237 3.447 1.00 94.81 77 GLY A O 1
ATOM 572 N N . ASP A 1 78 ? 14.694 0.818 4.288 1.00 91.88 78 ASP A N 1
ATOM 573 C CA . ASP A 1 78 ? 15.747 1.011 3.291 1.00 91.88 78 ASP A CA 1
ATOM 574 C C . ASP A 1 78 ? 16.411 -0.342 2.965 1.00 91.88 78 ASP A C 1
ATOM 576 O O . ASP A 1 78 ? 16.310 -1.279 3.754 1.00 91.88 78 ASP A O 1
ATOM 580 N N . TYR A 1 79 ? 17.030 -0.455 1.788 1.00 82.50 79 TYR A N 1
ATOM 581 C CA . TYR A 1 79 ? 17.728 -1.662 1.309 1.00 82.50 79 TYR A CA 1
ATOM 582 C C . TYR A 1 79 ? 19.231 -1.655 1.590 1.00 82.50 79 TYR A C 1
ATOM 584 O O . TYR A 1 79 ? 19.897 -2.649 1.307 1.00 82.50 79 TYR A O 1
ATOM 592 N N . ALA A 1 80 ? 19.748 -0.505 2.019 1.00 75.81 80 ALA A N 1
ATOM 593 C CA . ALA A 1 80 ? 21.161 -0.266 2.266 1.00 75.81 80 ALA A CA 1
ATOM 594 C C . ALA A 1 80 ? 21.592 -0.766 3.647 1.00 75.81 80 ALA A C 1
ATOM 596 O O . ALA A 1 80 ? 20.776 -0.655 4.592 1.00 75.81 80 ALA A O 1
#